Protein AF-A0A2I1KVI8-F1 (afdb_monomer_lite)

InterPro domains:
  IPR018757 Protein of unknown function DUF2316 [PF10078] (50-137)

Foldseek 3Di:
DDDDDDDDPDDDDDDPQDDPDLPDDPPDDDPVLPCQLQVLLVPDPDDDDDQDPVNLQLQLVLLVVLVVVAPDDLCVLQVQLVHDSVQSNCLSSVNHRPVSVVQSLVQSQVRCSVVVHDGRQGPNPGPVCVVVSCVRVNDDDHGDDPVD

Structure (mmCIF, N/CA/C/O backbone):
data_AF-A0A2I1KVI8-F1
#
_entry.id   AF-A0A2I1KVI8-F1
#
loop_
_atom_site.group_PDB
_atom_site.id
_atom_site.type_symbol
_atom_site.label_atom_id
_atom_site.label_alt_id
_atom_site.label_comp_id
_atom_site.label_asym_id
_atom_site.label_entity_id
_atom_site.label_seq_id
_atom_site.pdbx_PDB_ins_code
_atom_site.Cartn_x
_atom_site.Cartn_y
_atom_site.Cartn_z
_atom_site.occupancy
_atom_site.B_iso_or_equiv
_atom_site.auth_seq_id
_atom_site.auth_comp_id
_atom_site.auth_asym_id
_atom_site.auth_atom_id
_atom_site.pdbx_PDB_model_num
ATOM 1 N N . MET A 1 1 ? -54.115 40.301 -7.432 1.00 42.19 1 MET A N 1
ATOM 2 C CA . MET A 1 1 ? -54.460 39.211 -6.489 1.00 42.19 1 MET A CA 1
ATOM 3 C C . MET A 1 1 ? -54.263 37.864 -7.180 1.00 42.19 1 MET A C 1
ATOM 5 O O . MET A 1 1 ? -54.701 37.730 -8.311 1.00 42.19 1 MET A O 1
ATOM 9 N N . ARG A 1 2 ? -53.676 36.903 -6.448 1.00 37.03 2 ARG A N 1
ATOM 10 C CA . ARG A 1 2 ? -53.536 35.449 -6.705 1.00 37.03 2 ARG A CA 1
ATOM 11 C C . ARG A 1 2 ? -52.353 34.924 -7.542 1.00 37.03 2 ARG A C 1
ATOM 13 O O . ARG A 1 2 ? -52.399 34.769 -8.751 1.00 37.03 2 ARG A O 1
ATOM 20 N N . THR A 1 3 ? -51.348 34.539 -6.762 1.00 37.28 3 THR A N 1
ATOM 21 C CA . THR A 1 3 ? -50.343 33.471 -6.875 1.00 37.28 3 THR A CA 1
ATOM 22 C C . THR A 1 3 ? -50.880 32.113 -7.369 1.00 37.28 3 THR A C 1
ATOM 24 O O . THR A 1 3 ? -51.963 31.709 -6.947 1.00 37.28 3 THR A O 1
ATOM 27 N N . ARG A 1 4 ? -50.061 31.372 -8.140 1.00 36.50 4 ARG A N 1
ATOM 28 C CA . ARG A 1 4 ? -49.868 29.891 -8.140 1.00 36.50 4 ARG A CA 1
ATOM 29 C C . ARG A 1 4 ? -48.640 29.570 -9.019 1.00 36.50 4 ARG A C 1
ATOM 31 O O . ARG A 1 4 ? -48.661 29.828 -10.212 1.00 36.50 4 ARG A O 1
ATOM 38 N N . LEU A 1 5 ? -47.476 29.308 -8.418 1.00 41.75 5 LEU A N 1
ATOM 39 C CA . LEU A 1 5 ? -46.890 27.972 -8.190 1.00 41.75 5 LEU A CA 1
ATOM 40 C C . LEU A 1 5 ? -46.726 27.142 -9.475 1.00 41.75 5 LEU A C 1
ATOM 42 O O . LEU A 1 5 ? -47.566 26.302 -9.788 1.00 41.75 5 LEU A O 1
ATOM 46 N N . LEU A 1 6 ? -45.598 27.336 -10.166 1.00 35.59 6 LEU A N 1
ATOM 47 C CA . LEU A 1 6 ? -45.045 26.344 -11.084 1.00 35.59 6 LEU A CA 1
ATOM 48 C C . LEU A 1 6 ? -43.871 25.643 -10.402 1.00 35.59 6 LEU A C 1
ATOM 50 O O . LEU A 1 6 ? -42.849 26.234 -10.065 1.00 35.59 6 LEU A O 1
ATOM 54 N N . SER A 1 7 ? -44.141 24.367 -10.160 1.00 33.41 7 SER A N 1
ATOM 55 C CA . SER A 1 7 ? -43.290 23.302 -9.661 1.00 33.41 7 SER A CA 1
ATOM 56 C C . SER A 1 7 ? -41.856 23.381 -10.195 1.00 33.41 7 SER A C 1
ATOM 58 O O . SER A 1 7 ? -41.605 23.287 -11.396 1.00 33.41 7 SER A O 1
ATOM 60 N N . SER A 1 8 ? -40.908 23.529 -9.274 1.00 32.81 8 SER A N 1
ATOM 61 C CA . SER A 1 8 ? -39.480 23.364 -9.506 1.00 32.81 8 SER A CA 1
ATOM 62 C C . SER A 1 8 ? -39.176 21.901 -9.835 1.00 32.81 8 SER A C 1
ATOM 64 O O . SER A 1 8 ? -39.085 21.058 -8.942 1.00 32.81 8 SER A O 1
ATOM 66 N N . ARG A 1 9 ? -38.986 21.592 -11.119 1.00 31.78 9 ARG A N 1
ATOM 67 C CA . ARG A 1 9 ? -38.311 20.363 -11.547 1.00 31.78 9 ARG A CA 1
ATOM 68 C C . ARG A 1 9 ? -36.810 20.645 -11.583 1.00 31.78 9 ARG A C 1
ATOM 70 O O . ARG A 1 9 ? -36.269 21.065 -12.599 1.00 31.78 9 ARG A O 1
ATOM 77 N N . SER A 1 10 ? -36.152 20.471 -10.441 1.00 35.09 10 SER A N 1
ATOM 78 C CA . SER A 1 10 ? -34.693 20.403 -10.371 1.00 35.09 10 SER A CA 1
ATOM 79 C C . SER A 1 10 ? -34.225 19.154 -11.130 1.00 35.09 10 SER A C 1
ATOM 81 O O . SER A 1 10 ? -34.641 18.054 -10.76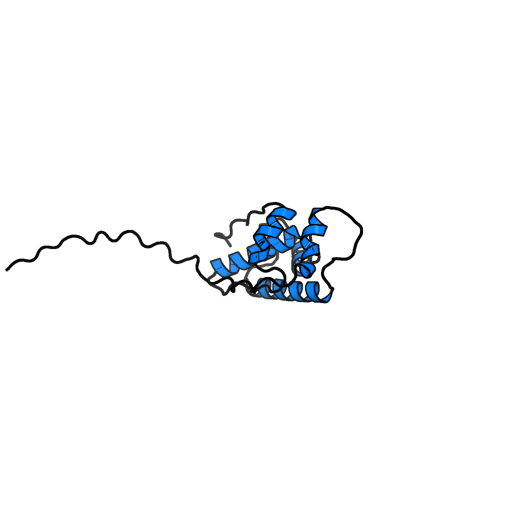0 1.00 35.09 10 SER A O 1
ATOM 83 N N . PRO A 1 11 ? -33.387 19.261 -12.175 1.00 37.09 11 PRO A N 1
ATOM 84 C CA . PRO A 1 11 ? -32.661 18.099 -12.662 1.00 37.09 11 PRO A CA 1
ATOM 85 C C . PRO A 1 11 ? -31.687 17.641 -11.571 1.00 37.09 11 PRO A C 1
ATOM 87 O O . PRO A 1 11 ? -31.060 18.456 -10.891 1.00 37.09 11 PRO A O 1
ATOM 90 N N . GLY A 1 12 ? -31.655 16.325 -11.369 1.00 31.11 12 GLY A N 1
ATOM 91 C CA . GLY A 1 12 ? -30.967 15.644 -10.282 1.00 31.11 12 GLY A CA 1
ATOM 92 C C . GLY A 1 12 ? -29.541 16.136 -10.060 1.00 31.11 12 GLY A C 1
ATOM 93 O O . GLY A 1 12 ? -28.751 16.289 -10.990 1.00 31.11 12 GLY A O 1
ATOM 94 N N . ARG A 1 13 ? -29.232 16.359 -8.783 1.00 33.81 13 ARG A N 1
ATOM 95 C CA . ARG A 1 13 ? -27.875 16.536 -8.276 1.00 33.81 13 ARG A CA 1
ATOM 96 C C . ARG A 1 13 ? -26.996 15.378 -8.776 1.00 33.81 13 ARG A C 1
ATOM 98 O O . ARG A 1 13 ? -27.334 14.232 -8.486 1.00 33.81 13 ARG A O 1
ATOM 105 N N . PRO A 1 14 ? -25.870 15.634 -9.458 1.00 32.81 14 PRO A N 1
ATOM 106 C CA . PRO A 1 14 ? -24.823 14.632 -9.569 1.00 32.81 14 PRO A CA 1
ATOM 107 C C . PRO A 1 14 ? -24.221 14.389 -8.177 1.00 32.81 14 PRO A C 1
ATOM 109 O O . PRO A 1 14 ? -23.924 15.335 -7.444 1.00 32.81 14 PRO A O 1
ATOM 112 N N . SER A 1 15 ? -24.085 13.118 -7.805 1.00 35.94 15 SER A N 1
ATOM 113 C CA . SER A 1 15 ? -23.478 12.654 -6.557 1.00 35.94 15 SER A CA 1
ATOM 114 C C . SER A 1 15 ? -22.090 13.280 -6.354 1.00 35.94 15 SER A C 1
ATOM 116 O O . SER A 1 15 ? -21.181 13.099 -7.160 1.00 35.94 15 SER A O 1
ATOM 118 N N . LEU A 1 16 ? -21.936 14.043 -5.273 1.00 35.03 16 LEU A N 1
ATOM 119 C CA . LEU A 1 16 ? -20.742 14.814 -4.905 1.00 35.03 16 LEU A CA 1
ATOM 120 C C . LEU A 1 16 ? -19.694 13.965 -4.152 1.00 35.03 16 LEU A C 1
ATOM 122 O O . LEU A 1 16 ? -19.268 14.358 -3.074 1.00 35.03 16 LEU A O 1
ATOM 126 N N . LEU A 1 17 ? -19.266 12.815 -4.685 1.00 34.59 17 LEU A N 1
ATOM 127 C CA . LEU A 1 17 ? -18.264 11.955 -4.016 1.00 34.59 17 LEU A CA 1
ATOM 128 C C . LEU A 1 17 ? -17.182 11.388 -4.957 1.00 34.59 17 LEU A C 1
ATOM 130 O O . LEU A 1 17 ? -16.809 10.227 -4.868 1.00 34.59 17 LEU A O 1
ATOM 134 N N . SER A 1 18 ? -16.639 12.192 -5.876 1.00 35.06 18 SER A N 1
ATOM 135 C CA . SER A 1 18 ? -15.446 11.773 -6.650 1.00 35.06 18 SER A CA 1
ATOM 136 C C . SER A 1 18 ? -14.460 12.905 -6.947 1.00 35.06 18 SER A C 1
ATOM 138 O O . SER A 1 18 ? -13.775 12.896 -7.966 1.00 35.06 18 SER A O 1
ATOM 140 N N . ARG A 1 19 ? -14.391 13.927 -6.089 1.00 37.19 19 ARG A N 1
ATOM 141 C CA . ARG A 1 19 ? -13.446 15.042 -6.257 1.00 37.19 19 ARG A CA 1
ATOM 142 C C . ARG A 1 19 ? -12.764 15.406 -4.945 1.00 37.19 19 ARG A C 1
ATOM 144 O O . ARG A 1 19 ? -12.905 16.525 -4.465 1.00 37.19 19 ARG A O 1
ATOM 151 N N . VAL A 1 20 ? -11.981 14.484 -4.400 1.00 38.25 20 VAL A N 1
ATOM 152 C CA . VAL A 1 20 ? -10.796 14.890 -3.641 1.00 38.25 20 VAL A CA 1
ATOM 153 C C . VAL A 1 20 ? -9.615 14.699 -4.575 1.00 38.25 20 VAL A C 1
ATOM 155 O O . VAL A 1 20 ? -9.401 13.632 -5.142 1.00 38.25 20 VAL A O 1
ATOM 158 N N . ALA A 1 21 ? -8.949 15.813 -4.847 1.00 35.72 21 ALA A N 1
ATOM 159 C CA . ALA A 1 21 ? -7.918 15.949 -5.848 1.00 35.72 21 ALA A CA 1
ATOM 160 C C . ALA A 1 21 ? -6.756 14.990 -5.567 1.00 35.72 21 ALA A C 1
ATOM 162 O O . ALA A 1 21 ? -5.938 15.225 -4.680 1.00 35.72 21 ALA A O 1
ATOM 163 N N . TRP A 1 22 ? -6.652 13.943 -6.385 1.00 40.22 22 TRP A N 1
ATOM 164 C CA . TRP A 1 22 ? -5.383 13.290 -6.668 1.00 40.22 22 TRP A CA 1
ATOM 165 C C . TRP A 1 22 ? -4.436 14.389 -7.145 1.00 40.22 22 TRP A C 1
ATOM 167 O O . TRP A 1 22 ? -4.674 14.988 -8.195 1.00 40.22 22 TRP A O 1
ATOM 177 N N . ALA A 1 23 ? -3.455 14.734 -6.309 1.00 36.91 23 ALA A N 1
ATOM 178 C CA . ALA A 1 23 ? -2.545 15.851 -6.516 1.00 36.91 23 ALA A CA 1
ATOM 179 C C . ALA A 1 23 ? -2.125 15.955 -7.989 1.00 36.91 23 ALA A C 1
ATOM 181 O O . ALA A 1 23 ? -1.649 14.979 -8.574 1.00 36.91 23 ALA A O 1
ATOM 182 N N . SER A 1 24 ? -2.363 17.128 -8.581 1.00 38.94 24 SER A N 1
ATOM 183 C CA . SER A 1 24 ? -2.027 17.482 -9.958 1.00 38.94 24 SER A CA 1
ATOM 184 C C . SER A 1 24 ? -0.715 16.828 -10.389 1.00 38.94 24 SER A C 1
ATOM 186 O O . SER A 1 24 ? 0.324 17.089 -9.781 1.00 38.94 24 SER A O 1
ATOM 188 N N . CYS A 1 25 ? -0.760 15.963 -11.412 1.00 45.66 25 CYS A N 1
ATOM 189 C CA . CYS A 1 25 ? 0.440 15.300 -11.916 1.00 45.66 25 CYS A CA 1
ATOM 190 C C . CYS A 1 25 ? 1.490 16.388 -12.241 1.00 45.66 25 CYS A C 1
ATOM 192 O O . CYS A 1 25 ? 1.167 17.316 -12.992 1.00 45.66 25 CYS A O 1
ATOM 194 N N . PRO A 1 26 ? 2.727 16.319 -11.714 1.00 42.03 26 PRO A N 1
ATOM 195 C CA . PRO A 1 26 ? 3.760 17.259 -12.122 1.00 42.03 26 PRO A CA 1
ATOM 196 C C . PRO A 1 26 ? 3.995 17.127 -13.639 1.00 42.03 26 PRO A C 1
ATOM 198 O O . PRO A 1 26 ? 3.901 16.017 -14.181 1.00 42.03 26 PRO A O 1
ATOM 201 N N . PRO A 1 27 ? 4.269 18.233 -14.355 1.00 35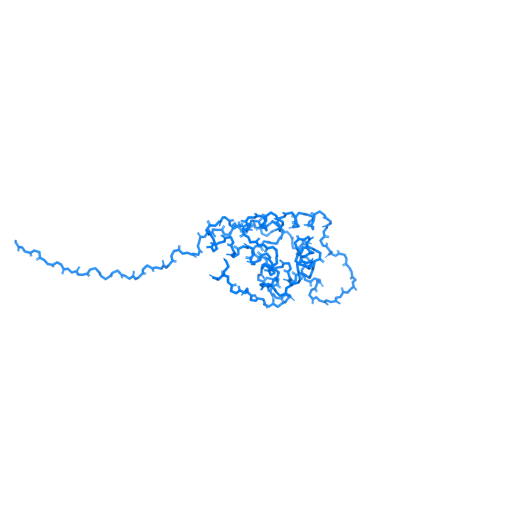.94 27 PRO A N 1
ATOM 202 C CA . PRO A 1 27 ? 4.529 18.185 -15.787 1.00 35.94 27 PRO A CA 1
ATOM 203 C C . PRO A 1 27 ? 5.712 17.252 -16.069 1.00 35.94 27 PRO A C 1
ATOM 205 O O . PRO A 1 27 ? 6.716 17.287 -15.362 1.00 35.94 27 PRO A O 1
ATOM 208 N N . ARG A 1 28 ? 5.542 16.402 -17.093 1.00 42.72 28 ARG A N 1
ATOM 209 C CA . ARG A 1 28 ? 6.501 15.426 -17.647 1.00 42.72 28 ARG A CA 1
ATOM 210 C C . ARG A 1 28 ? 7.968 15.731 -17.300 1.00 42.72 28 ARG A C 1
ATOM 212 O O . ARG A 1 28 ? 8.631 16.484 -18.003 1.00 42.72 28 ARG A O 1
ATOM 219 N N . GLY A 1 29 ? 8.476 15.090 -16.248 1.00 36.97 29 GLY A N 1
ATOM 220 C CA . GLY A 1 29 ? 9.911 14.875 -16.058 1.00 36.97 29 GLY A CA 1
ATOM 221 C C . GLY A 1 29 ? 10.409 13.740 -16.965 1.00 36.97 29 GLY A C 1
ATOM 222 O O . GLY A 1 29 ? 9.592 12.922 -17.404 1.00 36.97 29 GLY A O 1
ATOM 223 N N . PRO A 1 30 ? 11.718 13.682 -17.272 1.00 40.16 30 PRO A N 1
ATOM 224 C CA . PRO A 1 30 ? 12.261 12.803 -18.300 1.00 40.16 30 PRO A CA 1
ATOM 225 C C . PRO A 1 30 ? 11.945 11.333 -18.008 1.00 40.16 30 PRO A C 1
ATOM 227 O O . PRO A 1 30 ? 12.054 10.845 -16.883 1.00 40.16 30 PRO A O 1
ATOM 230 N N . GLU A 1 31 ? 11.542 10.633 -19.063 1.00 44.72 31 GLU A N 1
ATOM 231 C CA . GLU A 1 31 ? 11.019 9.262 -19.087 1.00 44.72 31 GLU A CA 1
ATOM 232 C C . GLU A 1 31 ? 11.996 8.185 -18.570 1.00 44.72 31 GLU A C 1
ATOM 234 O O . GLU A 1 31 ? 11.646 7.007 -18.500 1.00 44.72 31 GLU A O 1
ATOM 239 N N . THR A 1 32 ? 13.202 8.575 -18.160 1.00 42.56 32 THR A N 1
ATOM 240 C CA . THR A 1 32 ? 14.292 7.713 -17.695 1.00 42.56 32 THR A CA 1
ATOM 241 C C . THR A 1 32 ? 14.123 7.171 -16.274 1.00 42.56 32 THR A C 1
ATOM 243 O O . THR A 1 32 ? 14.756 6.173 -15.946 1.00 42.56 32 THR A O 1
ATOM 246 N N . ARG A 1 33 ? 13.234 7.731 -15.439 1.00 45.09 33 ARG A N 1
ATOM 247 C CA . ARG A 1 33 ? 12.983 7.215 -14.071 1.00 45.09 33 ARG A CA 1
ATOM 248 C C . ARG A 1 33 ? 12.055 5.987 -14.023 1.00 45.09 33 ARG A C 1
ATOM 250 O O . ARG A 1 33 ? 11.976 5.296 -13.015 1.00 45.09 33 ARG A O 1
ATOM 257 N N . TRP A 1 34 ? 11.351 5.680 -15.114 1.00 54.75 34 TRP A N 1
ATOM 258 C CA . TRP A 1 34 ? 10.171 4.797 -15.089 1.00 54.75 34 TRP A CA 1
ATOM 259 C C . TRP A 1 34 ? 10.333 3.494 -15.887 1.00 54.75 34 TRP A C 1
ATOM 261 O O . TRP A 1 34 ? 9.344 2.842 -16.228 1.00 54.75 34 TRP A O 1
ATOM 271 N N . GLY A 1 35 ? 11.577 3.109 -16.190 1.00 47.97 35 GLY A N 1
ATOM 272 C CA . GLY A 1 35 ? 11.906 1.872 -16.910 1.00 47.97 35 GLY A CA 1
ATOM 273 C C . GLY A 1 35 ? 11.608 0.586 -16.127 1.00 47.97 35 GLY A C 1
ATOM 274 O O . GLY A 1 35 ? 11.327 -0.442 -16.736 1.00 47.97 35 GLY A O 1
ATOM 275 N N . TRP A 1 36 ? 11.585 0.649 -14.791 1.00 55.44 36 TRP A N 1
ATOM 276 C CA . TRP A 1 36 ? 11.468 -0.521 -13.910 1.00 55.44 36 TRP A CA 1
ATOM 277 C C . TRP A 1 36 ? 10.112 -1.241 -14.000 1.00 55.44 36 TRP A C 1
ATOM 279 O O . TRP A 1 36 ? 10.072 -2.465 -14.121 1.00 55.44 36 TRP A O 1
ATOM 289 N N . LEU A 1 37 ? 8.996 -0.501 -14.029 1.00 51.72 37 LEU A N 1
ATOM 290 C CA . LEU A 1 37 ? 7.655 -1.086 -14.165 1.00 51.72 37 LEU A CA 1
ATOM 291 C C . LEU A 1 37 ? 7.458 -1.779 -15.527 1.00 51.72 37 LEU A C 1
ATOM 293 O O . LEU A 1 37 ? 6.736 -2.766 -15.613 1.00 51.72 37 LEU A O 1
ATOM 297 N N . ARG A 1 38 ? 8.140 -1.314 -16.586 1.00 47.25 38 ARG A N 1
ATOM 298 C CA . ARG A 1 38 ? 8.163 -2.007 -17.884 1.00 47.25 38 ARG A CA 1
ATOM 299 C C . ARG A 1 38 ? 9.000 -3.284 -17.801 1.00 47.25 38 ARG A C 1
ATOM 301 O O . ARG A 1 38 ? 8.517 -4.339 -18.200 1.00 47.25 38 ARG A O 1
ATOM 308 N N . SER A 1 39 ? 10.223 -3.207 -17.274 1.00 48.25 39 SER A N 1
ATOM 309 C CA . SER A 1 39 ? 11.161 -4.340 -17.237 1.00 48.25 39 SER A CA 1
ATOM 310 C C . SER A 1 39 ? 10.601 -5.562 -16.503 1.00 48.25 39 SER A C 1
ATOM 312 O O . SER A 1 39 ? 10.779 -6.681 -16.984 1.00 48.25 39 SER A O 1
ATOM 314 N N . LEU A 1 40 ? 9.854 -5.348 -15.414 1.00 49.22 40 LEU A N 1
ATOM 315 C CA . LEU A 1 40 ? 9.226 -6.413 -14.621 1.00 49.22 40 LEU A CA 1
ATOM 316 C C . LEU A 1 40 ? 8.111 -7.158 -15.377 1.00 49.22 40 LEU A C 1
ATOM 318 O O . LEU A 1 40 ? 7.916 -8.345 -15.141 1.00 49.22 40 LEU A O 1
ATOM 322 N N . SER A 1 41 ? 7.429 -6.510 -16.329 1.00 46.16 41 SER A N 1
ATOM 323 C CA . SER A 1 41 ? 6.413 -7.165 -17.175 1.00 46.16 41 SER A CA 1
ATOM 324 C C . SER A 1 41 ? 6.978 -7.985 -18.334 1.00 46.16 41 SER A C 1
ATOM 326 O O . SER A 1 41 ? 6.326 -8.899 -18.825 1.00 46.16 41 SER A O 1
ATOM 328 N N . THR A 1 42 ? 8.199 -7.682 -18.782 1.00 51.72 42 THR A N 1
ATOM 329 C CA . THR A 1 42 ? 8.804 -8.321 -19.966 1.00 51.72 42 THR A CA 1
ATOM 330 C C . THR A 1 42 ? 9.632 -9.576 -19.675 1.00 51.72 42 THR A C 1
ATOM 332 O O . THR A 1 42 ? 10.182 -10.143 -20.615 1.00 51.72 42 THR A O 1
ATOM 335 N N . GLY A 1 43 ? 9.757 -10.020 -18.417 1.00 43.22 43 GLY A N 1
ATOM 336 C CA . GLY A 1 43 ? 10.417 -11.292 -18.067 1.00 43.22 43 GLY A CA 1
ATOM 337 C C . GLY A 1 43 ? 11.871 -11.443 -18.549 1.00 43.22 43 GLY A C 1
ATOM 338 O O . GLY A 1 43 ? 12.377 -12.559 -18.636 1.00 43.22 43 GLY A O 1
ATOM 339 N N . LYS A 1 44 ? 12.558 -10.346 -18.898 1.00 39.75 44 LYS A N 1
ATOM 340 C CA . LYS A 1 44 ? 13.916 -10.379 -19.453 1.00 39.75 44 LYS A CA 1
ATOM 341 C C . LYS A 1 44 ? 14.927 -10.054 -18.356 1.00 39.75 44 LYS A C 1
ATOM 343 O O . LYS A 1 44 ? 15.123 -8.893 -18.006 1.00 39.75 44 LYS A O 1
ATOM 348 N N . ALA A 1 45 ? 15.567 -11.089 -17.818 1.00 43.78 45 ALA A N 1
ATOM 349 C CA . ALA A 1 45 ? 16.746 -10.940 -16.975 1.00 43.78 45 ALA A CA 1
ATOM 350 C C . ALA A 1 45 ? 17.902 -10.363 -17.818 1.00 43.78 45 ALA A C 1
ATOM 352 O O . ALA A 1 45 ? 18.370 -11.013 -18.750 1.00 43.78 45 ALA A O 1
ATOM 353 N N . GLY A 1 46 ? 18.339 -9.135 -17.514 1.00 37.41 46 GLY A N 1
ATOM 354 C CA . GLY A 1 46 ? 19.571 -8.546 -18.060 1.00 37.41 46 GLY A CA 1
ATOM 355 C C . GLY A 1 46 ? 19.485 -7.052 -18.402 1.00 37.41 46 GLY A C 1
ATOM 356 O O . GLY A 1 46 ? 19.195 -6.704 -19.543 1.00 37.41 46 GLY A O 1
ATOM 357 N N . GLY A 1 47 ? 19.792 -6.178 -17.430 1.00 33.06 47 GLY A N 1
ATOM 358 C CA . GLY A 1 47 ? 20.038 -4.731 -17.614 1.00 33.06 47 GLY A CA 1
ATOM 359 C C . GLY A 1 47 ? 19.475 -3.855 -16.472 1.00 33.06 47 GLY A C 1
ATOM 360 O O . GLY A 1 47 ? 18.340 -4.088 -16.061 1.00 33.06 47 GLY A O 1
ATOM 361 N N . PRO A 1 48 ? 20.220 -2.871 -15.919 1.00 43.06 48 PRO A N 1
ATOM 362 C CA . PRO A 1 48 ? 19.967 -2.323 -14.586 1.00 43.06 48 PRO A CA 1
ATOM 363 C C . PRO A 1 48 ? 18.908 -1.217 -14.607 1.00 43.06 48 PRO A C 1
ATOM 365 O O . PRO A 1 48 ? 19.237 -0.060 -14.827 1.00 43.06 48 PRO A O 1
ATOM 368 N N . VAL A 1 49 ? 17.645 -1.535 -14.334 1.00 42.22 49 VAL A N 1
ATOM 369 C CA . VAL A 1 49 ? 16.701 -0.534 -13.802 1.00 42.22 49 VAL A CA 1
ATOM 370 C C . VAL A 1 49 ? 15.770 -1.220 -12.803 1.00 42.22 49 VAL A C 1
ATOM 372 O O . VAL A 1 49 ? 14.579 -1.407 -13.043 1.00 42.22 49 VAL A O 1
ATOM 375 N N . SER A 1 50 ? 16.361 -1.648 -11.692 1.00 53.28 50 SER A N 1
ATOM 376 C CA . SER A 1 50 ? 15.653 -1.905 -10.436 1.00 53.28 50 SER A CA 1
ATOM 377 C C . SER A 1 50 ? 15.404 -0.564 -9.735 1.00 53.28 50 SER A C 1
ATOM 379 O O . SER A 1 50 ? 16.138 0.392 -9.990 1.00 53.28 50 SER A O 1
ATOM 381 N N . LEU A 1 51 ? 14.403 -0.475 -8.851 1.00 53.84 51 LEU A N 1
ATOM 382 C CA . LEU A 1 51 ? 14.303 0.658 -7.918 1.00 53.84 51 LEU A CA 1
ATOM 383 C C . LEU A 1 51 ? 15.661 0.864 -7.234 1.00 53.84 51 LEU A C 1
ATOM 385 O O . LEU A 1 51 ? 16.295 -0.121 -6.836 1.00 53.84 51 LEU A O 1
ATOM 389 N N . THR A 1 52 ? 16.107 2.113 -7.076 1.00 66.88 52 THR A N 1
ATOM 390 C CA . THR A 1 52 ? 17.253 2.347 -6.190 1.00 66.88 52 THR A CA 1
ATOM 391 C C . THR A 1 52 ? 16.864 1.922 -4.773 1.00 66.88 52 THR A C 1
ATOM 393 O O . THR A 1 52 ? 15.685 1.953 -4.404 1.00 66.88 52 THR A O 1
ATOM 396 N N . ALA A 1 53 ? 17.841 1.523 -3.955 1.00 72.06 53 ALA A N 1
ATOM 397 C CA . ALA A 1 53 ? 17.576 1.173 -2.557 1.00 72.06 53 ALA A CA 1
ATOM 398 C C . ALA A 1 53 ? 16.837 2.310 -1.818 1.00 72.06 53 ALA A C 1
ATOM 400 O O . ALA A 1 53 ? 15.957 2.059 -1.001 1.00 72.06 53 ALA A O 1
ATOM 401 N N . GLU A 1 54 ? 17.131 3.561 -2.179 1.00 74.88 54 GLU A N 1
ATOM 402 C CA . GLU A 1 54 ? 16.481 4.758 -1.643 1.00 74.88 54 GLU A CA 1
ATOM 403 C C . GLU A 1 54 ? 15.016 4.897 -2.082 1.00 74.88 54 GLU A C 1
ATOM 405 O O . GLU A 1 54 ? 14.157 5.228 -1.264 1.00 74.88 54 GLU A O 1
ATOM 410 N N . GLU A 1 55 ? 14.703 4.643 -3.357 1.00 75.31 55 GLU A N 1
ATOM 411 C CA . GLU A 1 55 ? 13.327 4.698 -3.868 1.00 75.31 55 GLU A CA 1
ATOM 412 C C . GLU A 1 55 ? 12.468 3.574 -3.276 1.00 75.31 55 GLU A C 1
ATOM 414 O O . GLU A 1 55 ? 11.317 3.815 -2.906 1.00 75.31 55 GLU A O 1
ATOM 419 N N . ARG A 1 56 ? 13.042 2.374 -3.110 1.00 79.31 56 ARG A N 1
ATOM 420 C CA . ARG A 1 56 ? 12.383 1.254 -2.422 1.00 79.31 56 ARG A CA 1
ATOM 421 C C . ARG A 1 56 ? 12.112 1.591 -0.959 1.00 79.31 56 ARG A C 1
ATOM 423 O O . ARG A 1 56 ? 10.973 1.471 -0.523 1.00 79.31 56 ARG A O 1
ATOM 430 N N . ALA A 1 57 ? 13.113 2.097 -0.237 1.00 82.06 57 ALA A N 1
ATOM 431 C CA . ALA A 1 57 ? 12.966 2.487 1.165 1.00 82.06 57 ALA A CA 1
ATOM 432 C C . ALA A 1 57 ? 11.925 3.602 1.353 1.00 82.06 57 ALA A C 1
ATOM 434 O O . ALA A 1 57 ? 11.131 3.565 2.294 1.00 82.06 57 ALA A O 1
ATOM 435 N N . ARG A 1 58 ? 11.881 4.583 0.440 1.00 83.19 58 ARG A N 1
ATOM 436 C CA . ARG A 1 58 ? 10.857 5.636 0.465 1.00 83.19 58 ARG A CA 1
ATOM 437 C C . ARG A 1 58 ? 9.461 5.066 0.247 1.00 83.19 58 ARG A C 1
ATOM 439 O O . ARG A 1 58 ? 8.562 5.386 1.015 1.00 83.19 58 ARG A O 1
ATOM 446 N N . ASN A 1 59 ? 9.290 4.225 -0.767 1.00 84.62 59 ASN A N 1
ATOM 447 C CA . ASN A 1 59 ? 7.991 3.641 -1.073 1.00 84.62 59 ASN A CA 1
ATOM 448 C C . ASN A 1 59 ? 7.520 2.690 0.041 1.00 84.62 59 ASN A C 1
ATOM 450 O O . ASN A 1 59 ? 6.353 2.727 0.407 1.00 84.62 59 ASN A O 1
ATOM 454 N N . ALA A 1 60 ? 8.428 1.922 0.651 1.00 87.69 60 ALA A N 1
ATOM 455 C CA . ALA A 1 60 ? 8.129 1.108 1.828 1.00 87.69 60 ALA A CA 1
ATOM 456 C C . ALA A 1 60 ? 7.644 1.974 2.997 1.00 87.69 60 ALA A C 1
ATOM 458 O O . ALA A 1 60 ? 6.607 1.696 3.592 1.00 87.69 60 ALA A O 1
ATOM 459 N N . LYS A 1 61 ? 8.326 3.093 3.274 1.00 90.38 61 LYS A N 1
ATOM 460 C CA . LYS A 1 61 ? 7.888 4.046 4.302 1.00 90.38 61 LYS A CA 1
ATOM 461 C C . LYS A 1 61 ? 6.493 4.613 4.012 1.00 90.38 61 LYS A C 1
ATOM 463 O O . LYS A 1 61 ? 5.689 4.734 4.929 1.00 90.38 61 LYS A O 1
ATOM 468 N N . GLU A 1 62 ? 6.201 4.951 2.758 1.00 91.06 62 GLU A N 1
ATOM 469 C CA . GLU A 1 62 ? 4.881 5.447 2.343 1.00 91.06 62 GLU A CA 1
ATOM 470 C C . GLU A 1 62 ? 3.791 4.372 2.484 1.00 91.06 62 GLU A C 1
ATOM 472 O O . GLU A 1 62 ? 2.721 4.658 3.016 1.00 91.06 62 GLU A O 1
ATOM 477 N N . MET A 1 63 ? 4.069 3.128 2.081 1.00 92.88 63 MET A N 1
ATOM 478 C CA . MET A 1 63 ? 3.160 1.984 2.239 1.00 92.88 63 MET A CA 1
ATOM 479 C C . MET A 1 63 ? 2.883 1.672 3.713 1.00 92.88 63 MET A C 1
ATOM 481 O O . MET A 1 63 ? 1.732 1.459 4.094 1.00 92.88 63 MET A O 1
ATOM 485 N N . ARG A 1 64 ? 3.918 1.702 4.560 1.00 93.75 64 ARG A N 1
ATOM 486 C CA . ARG A 1 64 ? 3.798 1.523 6.014 1.00 93.75 64 ARG A CA 1
ATOM 487 C C . ARG A 1 64 ? 2.966 2.637 6.652 1.00 93.75 64 ARG A C 1
ATOM 489 O O . ARG A 1 64 ? 2.018 2.344 7.370 1.00 93.75 64 ARG A O 1
ATOM 496 N N . ALA A 1 65 ? 3.229 3.896 6.305 1.00 91.00 65 ALA A N 1
ATOM 497 C CA . ALA A 1 65 ? 2.444 5.026 6.804 1.00 91.00 65 ALA A CA 1
ATOM 498 C C . ALA A 1 65 ? 0.978 4.988 6.333 1.00 91.00 65 ALA A C 1
ATOM 500 O O . ALA A 1 65 ? 0.080 5.392 7.068 1.00 91.00 65 ALA A O 1
ATOM 501 N N . ALA A 1 66 ? 0.716 4.513 5.111 1.00 89.19 66 ALA A N 1
ATOM 502 C CA . ALA A 1 66 ? -0.640 4.284 4.616 1.00 89.19 66 ALA A CA 1
ATOM 503 C C . ALA A 1 66 ? -1.347 3.178 5.410 1.00 89.19 66 ALA A C 1
ATOM 505 O O . ALA A 1 66 ? -2.513 3.316 5.767 1.00 89.19 66 ALA A O 1
ATOM 506 N N . ARG A 1 67 ? -0.630 2.097 5.721 1.00 92.94 67 ARG A N 1
ATOM 507 C CA . ARG A 1 67 ? -1.143 0.981 6.514 1.00 92.94 67 ARG A CA 1
ATOM 508 C C . ARG A 1 67 ? -1.502 1.390 7.944 1.00 92.94 67 ARG A C 1
ATOM 510 O O . ARG A 1 67 ? -2.547 0.970 8.432 1.00 92.94 67 ARG A O 1
ATOM 517 N N . GLU A 1 68 ? -0.674 2.207 8.588 1.00 92.56 68 GLU A N 1
ATOM 518 C CA . GLU A 1 68 ? -0.888 2.703 9.958 1.00 92.56 68 GLU A CA 1
ATOM 519 C C . GLU A 1 68 ? -2.130 3.599 10.104 1.00 92.56 68 GLU A C 1
ATOM 521 O O . GLU A 1 68 ? -2.660 3.731 11.202 1.00 92.56 68 GLU A O 1
ATOM 526 N N . GLN A 1 69 ? -2.625 4.198 9.015 1.00 88.88 69 GLN A N 1
ATOM 527 C CA . GLN A 1 69 ? -3.858 5.003 9.029 1.00 88.88 69 GLN A CA 1
ATOM 528 C C . GLN A 1 69 ? -5.129 4.145 9.107 1.00 88.88 69 GLN A C 1
ATOM 530 O O . GLN A 1 69 ? -6.184 4.621 9.535 1.00 88.88 69 GLN A O 1
ATOM 535 N N . ILE A 1 70 ? -5.033 2.881 8.693 1.00 90.25 70 ILE A N 1
ATOM 536 C CA . ILE A 1 70 ? -6.165 1.967 8.619 1.00 90.25 70 ILE A CA 1
ATOM 537 C C . ILE A 1 70 ? -6.266 1.177 9.923 1.00 90.25 70 ILE A C 1
ATOM 539 O O . ILE A 1 70 ? -5.402 0.357 10.235 1.00 90.25 70 ILE A O 1
ATOM 543 N N . ASP A 1 71 ? -7.365 1.375 10.649 1.00 90.62 71 ASP A N 1
ATOM 544 C CA . ASP A 1 71 ? -7.683 0.638 11.877 1.00 90.62 71 ASP A CA 1
ATOM 545 C C . ASP A 1 71 ? -8.287 -0.744 11.562 1.00 90.62 71 ASP A C 1
ATOM 547 O O . ASP A 1 71 ? -9.448 -1.036 11.832 1.00 90.62 71 ASP A O 1
ATOM 551 N N . LEU A 1 72 ? -7.495 -1.580 10.891 1.00 91.38 72 LEU A N 1
ATOM 552 C CA . LEU A 1 72 ? -7.771 -2.994 10.633 1.00 91.38 72 LEU A CA 1
ATOM 553 C C . LEU A 1 72 ? -6.560 -3.823 11.048 1.00 91.38 72 LEU A C 1
ATOM 555 O O . LEU A 1 72 ? -5.441 -3.310 11.092 1.00 91.38 72 LEU A O 1
ATOM 559 N N . SER A 1 73 ? -6.754 -5.113 11.324 1.00 93.69 73 SER A N 1
ATOM 560 C CA . SER A 1 73 ? -5.632 -6.029 11.541 1.00 93.69 73 SER A CA 1
ATOM 561 C C . SER A 1 73 ? -4.951 -6.398 10.220 1.00 93.69 73 SER A C 1
ATOM 563 O O . SER A 1 73 ? -5.563 -6.373 9.149 1.00 93.69 73 SER A O 1
ATOM 565 N N . ASP A 1 74 ? -3.669 -6.763 10.295 1.00 93.62 74 ASP A N 1
ATOM 566 C CA . ASP A 1 74 ? -2.933 -7.249 9.122 1.00 93.62 74 ASP A CA 1
ATOM 567 C C . ASP A 1 74 ? -3.542 -8.536 8.563 1.00 93.62 74 ASP A C 1
ATOM 569 O O . ASP A 1 74 ? -3.537 -8.725 7.351 1.00 93.62 74 ASP A O 1
ATOM 573 N N . ASP A 1 75 ? -4.112 -9.388 9.417 1.00 94.94 75 ASP A N 1
ATOM 574 C CA . ASP A 1 75 ? -4.748 -10.636 8.994 1.00 94.94 75 ASP A CA 1
ATOM 575 C C . ASP A 1 75 ? -5.993 -10.382 8.135 1.00 94.94 75 ASP A C 1
ATOM 577 O O . ASP A 1 75 ? -6.167 -11.037 7.112 1.00 94.94 75 ASP A O 1
ATOM 581 N N . VAL A 1 76 ? -6.819 -9.388 8.488 1.00 94.44 76 VAL A N 1
ATOM 582 C CA . VAL A 1 76 ? -8.010 -9.016 7.700 1.00 94.44 76 VAL A CA 1
ATOM 583 C C . VAL A 1 76 ? -7.611 -8.458 6.335 1.00 94.44 76 VAL A C 1
ATOM 585 O O . VAL A 1 76 ? -8.201 -8.813 5.315 1.00 94.44 76 VAL A O 1
ATOM 588 N N . LEU A 1 77 ? -6.583 -7.607 6.290 1.00 93.12 77 LEU A N 1
ATOM 589 C CA . LEU A 1 77 ? -6.076 -7.058 5.030 1.00 93.12 77 LEU A CA 1
ATOM 590 C C . LEU A 1 77 ? -5.433 -8.136 4.154 1.00 93.12 77 LEU A C 1
ATOM 592 O O . LEU A 1 77 ? -5.623 -8.133 2.937 1.00 93.12 77 LEU A O 1
ATOM 596 N N . ALA A 1 78 ? -4.675 -9.047 4.765 1.00 94.38 78 ALA A N 1
ATOM 597 C CA . ALA A 1 78 ? -4.042 -10.152 4.066 1.00 94.38 78 ALA A CA 1
ATOM 598 C C . ALA A 1 78 ? -5.099 -11.091 3.477 1.00 94.38 78 ALA A C 1
ATOM 600 O O . ALA A 1 78 ? -5.052 -11.355 2.278 1.00 94.38 78 ALA A O 1
ATOM 601 N N . ASP A 1 79 ? -6.094 -11.498 4.269 1.00 94.19 79 ASP A N 1
ATOM 602 C CA . ASP A 1 79 ? -7.216 -12.325 3.816 1.00 94.19 79 ASP A CA 1
ATOM 603 C C . ASP A 1 79 ? -7.954 -11.674 2.637 1.00 94.19 79 ASP A C 1
ATOM 605 O O . ASP A 1 79 ? -8.109 -12.284 1.576 1.00 94.19 79 ASP A O 1
ATOM 609 N N . ARG A 1 80 ? -8.272 -10.378 2.755 1.00 93.75 80 ARG A N 1
ATOM 610 C CA . ARG A 1 80 ? -8.940 -9.609 1.696 1.00 93.75 80 ARG A CA 1
ATOM 611 C C . ARG A 1 80 ? -8.161 -9.580 0.379 1.00 93.75 80 ARG A C 1
ATOM 613 O O . ARG A 1 80 ? -8.754 -9.554 -0.702 1.00 93.75 80 ARG A O 1
ATOM 620 N N . LEU A 1 81 ? -6.834 -9.553 0.456 1.00 91.81 81 LEU A N 1
ATOM 621 C CA . LEU A 1 81 ? -5.951 -9.558 -0.710 1.00 91.81 81 LEU A CA 1
ATOM 622 C C . LEU A 1 81 ? -5.647 -10.977 -1.225 1.00 91.81 81 LEU A C 1
ATOM 624 O O . LEU A 1 81 ? -5.145 -11.113 -2.347 1.00 91.81 81 LEU A O 1
ATOM 628 N N . GLY A 1 82 ? -5.996 -12.017 -0.461 1.00 94.19 82 GLY A N 1
ATOM 629 C CA . GLY A 1 82 ? -5.639 -13.412 -0.729 1.00 94.19 82 GLY A CA 1
ATOM 630 C C . GLY A 1 82 ? -4.179 -13.730 -0.392 1.00 94.19 82 GLY A C 1
ATOM 631 O O . GLY A 1 82 ? -3.562 -14.576 -1.038 1.00 94.19 82 GLY A O 1
ATOM 632 N N . TYR A 1 83 ? -3.597 -13.009 0.566 1.00 95.19 83 TYR A N 1
ATOM 633 C CA . TYR A 1 83 ? -2.209 -13.131 1.003 1.00 95.19 83 TYR A CA 1
ATOM 634 C C . TYR A 1 83 ? -2.112 -13.848 2.348 1.00 95.19 83 TYR A C 1
ATOM 636 O O . TYR A 1 83 ? -3.060 -13.905 3.125 1.00 95.19 83 TYR A O 1
ATOM 644 N N . THR A 1 84 ? -0.912 -14.327 2.672 1.00 96.31 84 THR A N 1
ATOM 645 C CA . THR A 1 84 ? -0.555 -14.574 4.071 1.00 96.31 84 THR A CA 1
ATOM 646 C C . THR A 1 84 ? -0.154 -13.258 4.733 1.00 96.31 84 THR A C 1
ATOM 648 O O . THR A 1 84 ? 0.376 -12.359 4.076 1.00 96.31 84 THR A O 1
ATOM 651 N N . THR A 1 85 ? -0.321 -13.155 6.050 1.00 95.75 85 THR A N 1
ATOM 652 C CA . THR A 1 85 ? 0.112 -11.983 6.830 1.00 95.75 85 THR A CA 1
ATOM 653 C C . THR A 1 85 ? 1.602 -11.697 6.631 1.00 95.75 85 THR A C 1
ATOM 655 O O . THR A 1 85 ? 1.999 -10.552 6.444 1.00 95.75 85 THR A O 1
ATOM 658 N N . GLN A 1 86 ? 2.434 -12.743 6.561 1.00 95.12 86 GLN A N 1
ATOM 659 C CA . GLN A 1 86 ? 3.863 -12.613 6.261 1.00 95.12 86 GLN A CA 1
ATOM 660 C C . GLN A 1 86 ? 4.116 -12.023 4.866 1.00 95.12 86 GLN A C 1
ATOM 662 O O . GLN A 1 86 ? 4.983 -11.163 4.713 1.00 95.12 86 GLN A O 1
ATOM 667 N N . TYR A 1 87 ? 3.373 -12.468 3.850 1.00 94.38 87 TYR A N 1
ATOM 668 C CA . TYR A 1 87 ? 3.517 -11.933 2.499 1.00 94.38 87 TYR A CA 1
ATOM 669 C C . TYR A 1 87 ? 3.029 -10.484 2.413 1.00 94.38 87 TYR A C 1
ATOM 671 O O . TYR A 1 87 ? 3.680 -9.662 1.774 1.00 94.38 87 TYR A O 1
ATOM 679 N N . LEU A 1 88 ? 1.961 -10.125 3.133 1.00 95.56 88 LEU A N 1
ATOM 680 C CA . LEU A 1 88 ? 1.533 -8.731 3.252 1.00 95.56 88 LEU A CA 1
ATOM 681 C C . LEU A 1 88 ? 2.664 -7.841 3.792 1.00 95.56 88 LEU A C 1
ATOM 683 O O . LEU A 1 88 ? 2.910 -6.783 3.217 1.00 95.56 88 LEU A O 1
ATOM 687 N N . GLN A 1 89 ? 3.396 -8.275 4.826 1.00 95.56 89 GLN A N 1
ATOM 688 C CA . GLN A 1 89 ? 4.545 -7.514 5.340 1.00 95.56 89 GLN A CA 1
ATOM 689 C C . GLN A 1 89 ? 5.618 -7.299 4.263 1.00 95.56 89 GLN A C 1
ATOM 691 O O . GLN A 1 89 ? 6.076 -6.177 4.076 1.00 95.56 89 GLN A O 1
ATOM 696 N N . GLN A 1 90 ? 5.950 -8.338 3.490 1.00 92.88 90 GLN A N 1
ATOM 697 C CA . GLN A 1 90 ? 6.902 -8.224 2.376 1.00 92.88 90 GLN A CA 1
ATOM 698 C C . GLN A 1 90 ? 6.416 -7.237 1.307 1.00 92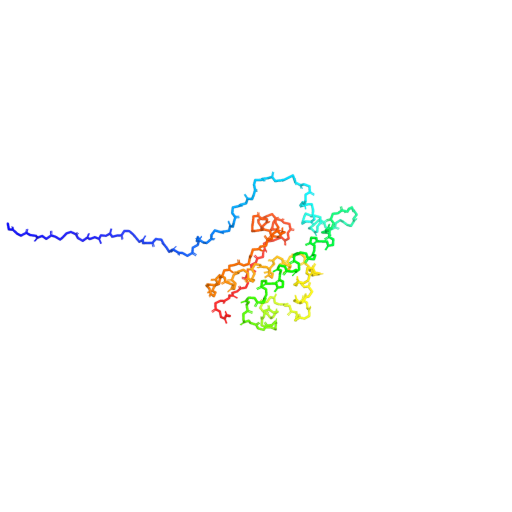.88 90 GLN A C 1
ATOM 700 O O . GLN A 1 90 ? 7.196 -6.453 0.772 1.00 92.88 90 GLN A O 1
ATOM 705 N N . VAL A 1 91 ? 5.120 -7.241 0.992 1.00 91.88 91 VAL A N 1
ATOM 706 C CA . VAL A 1 91 ? 4.526 -6.305 0.028 1.00 91.88 91 VAL A CA 1
ATOM 707 C C . VAL A 1 91 ? 4.565 -4.864 0.554 1.00 91.88 91 VAL A C 1
ATOM 709 O O . VAL A 1 91 ? 4.871 -3.951 -0.215 1.00 91.88 91 VAL A O 1
ATOM 712 N N . LEU A 1 92 ? 4.314 -4.651 1.850 1.00 92.69 92 LEU A N 1
ATOM 713 C CA . LEU A 1 92 ? 4.443 -3.339 2.500 1.00 92.69 92 LEU A CA 1
ATOM 714 C C . LEU A 1 92 ? 5.888 -2.825 2.484 1.00 92.69 92 LEU A C 1
ATOM 716 O O . LEU A 1 92 ? 6.100 -1.624 2.333 1.00 92.69 92 LEU A O 1
ATOM 720 N N . ASP A 1 93 ? 6.868 -3.724 2.552 1.00 90.12 93 ASP A N 1
ATOM 721 C CA . ASP A 1 93 ? 8.293 -3.397 2.427 1.00 90.12 93 ASP A CA 1
ATOM 722 C C . ASP A 1 93 ? 8.762 -3.295 0.961 1.00 90.12 93 ASP A C 1
ATOM 724 O O . ASP A 1 93 ? 9.934 -3.041 0.680 1.00 90.12 93 ASP A O 1
ATOM 728 N N . VAL A 1 94 ? 7.832 -3.415 0.000 1.00 85.19 94 VAL A N 1
ATOM 729 C CA . VAL A 1 94 ? 8.088 -3.350 -1.452 1.00 85.19 94 VAL A CA 1
ATOM 730 C C . VAL A 1 94 ? 9.025 -4.482 -1.911 1.00 85.19 94 VAL A C 1
ATOM 732 O O . VAL A 1 94 ? 9.699 -4.390 -2.939 1.00 85.19 94 VAL A O 1
ATOM 735 N N . ASP A 1 95 ? 9.036 -5.581 -1.155 1.00 85.56 95 ASP A N 1
ATOM 736 C CA . ASP A 1 95 ? 9.785 -6.809 -1.416 1.00 85.56 95 ASP A CA 1
ATOM 737 C C . ASP A 1 95 ? 8.971 -7.887 -2.148 1.00 85.56 95 ASP A C 1
ATOM 739 O O . ASP A 1 95 ? 9.550 -8.842 -2.667 1.00 85.56 95 ASP A O 1
ATOM 743 N N . GLY A 1 96 ? 7.651 -7.716 -2.242 1.00 82.38 96 GLY A N 1
ATOM 744 C CA . GLY A 1 96 ? 6.743 -8.623 -2.949 1.00 82.38 96 GLY A CA 1
ATOM 745 C C . GLY A 1 96 ? 6.664 -8.419 -4.469 1.00 82.38 96 GLY A C 1
ATOM 746 O O . GLY A 1 96 ? 7.411 -7.647 -5.078 1.00 82.38 96 GLY A O 1
ATOM 747 N N . SER A 1 97 ? 5.707 -9.111 -5.096 1.00 83.94 97 SER A N 1
ATOM 748 C CA . SER A 1 97 ? 5.399 -8.933 -6.519 1.00 83.94 97 SER A CA 1
ATOM 749 C C . SER A 1 97 ? 4.991 -7.483 -6.821 1.00 83.94 97 SER A C 1
ATOM 751 O O . SER A 1 97 ? 4.179 -6.912 -6.092 1.00 83.94 97 SER A O 1
ATOM 753 N N . PRO A 1 98 ? 5.461 -6.876 -7.927 1.00 82.88 98 PRO A N 1
ATOM 754 C CA . PRO A 1 98 ? 5.093 -5.508 -8.296 1.00 82.88 98 PRO A CA 1
ATOM 755 C C . PRO A 1 98 ? 3.584 -5.301 -8.446 1.00 82.88 98 PRO A C 1
ATOM 757 O O . PRO A 1 98 ? 3.070 -4.248 -8.073 1.00 82.88 98 PRO A O 1
ATOM 760 N N . LEU A 1 99 ? 2.878 -6.305 -8.976 1.00 85.69 99 LEU A N 1
ATOM 761 C CA . LEU A 1 99 ? 1.420 -6.283 -9.092 1.00 85.69 99 LEU A CA 1
ATOM 762 C C . LEU A 1 99 ? 0.762 -6.207 -7.709 1.00 85.69 99 LEU A C 1
ATOM 764 O O . LEU A 1 99 ? -0.140 -5.399 -7.497 1.00 85.69 99 LEU A O 1
ATOM 768 N N . ASP A 1 100 ? 1.263 -6.990 -6.758 1.00 89.94 100 ASP A N 1
ATOM 769 C CA . ASP A 1 100 ? 0.718 -7.051 -5.405 1.00 89.94 100 AS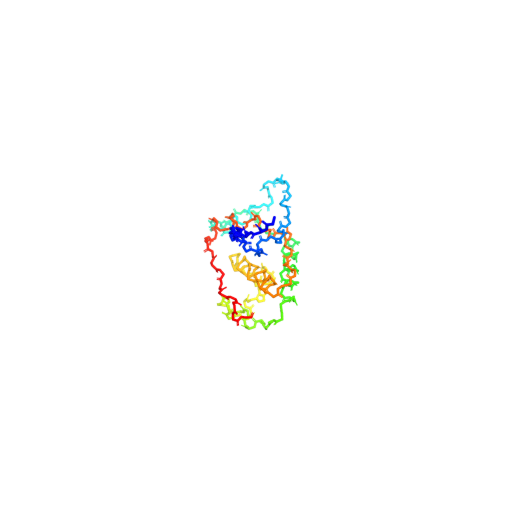P A CA 1
ATOM 770 C C . ASP A 1 100 ? 0.987 -5.759 -4.631 1.00 89.94 100 ASP A C 1
ATOM 772 O O . ASP A 1 100 ? 0.109 -5.299 -3.907 1.00 89.94 100 ASP A O 1
ATOM 776 N N . VAL A 1 101 ? 2.135 -5.102 -4.848 1.00 89.81 101 VAL A N 1
ATOM 777 C CA . VAL A 1 101 ? 2.408 -3.763 -4.291 1.00 89.81 101 VAL A CA 1
ATOM 778 C C . VAL A 1 101 ? 1.393 -2.742 -4.816 1.00 89.81 101 VAL A C 1
ATOM 780 O O . VAL A 1 101 ? 0.846 -1.963 -4.034 1.00 89.81 101 VAL A O 1
ATOM 783 N N . TRP A 1 102 ? 1.088 -2.758 -6.121 1.00 89.88 102 TRP A N 1
ATOM 784 C CA . TRP A 1 102 ? 0.053 -1.890 -6.701 1.00 89.88 102 TRP A CA 1
ATOM 785 C C . TRP A 1 102 ? -1.336 -2.182 -6.137 1.00 89.88 102 TRP A C 1
ATOM 787 O O . TRP A 1 102 ? -2.075 -1.250 -5.818 1.00 89.88 102 TRP A O 1
ATOM 797 N N . ARG A 1 103 ? -1.681 -3.461 -5.983 1.00 91.88 103 ARG A N 1
ATOM 798 C CA . ARG A 1 103 ? -2.979 -3.878 -5.454 1.00 91.88 103 ARG A CA 1
ATOM 799 C C . ARG A 1 103 ? -3.150 -3.475 -3.990 1.00 91.88 103 ARG A C 1
ATOM 801 O O . ARG A 1 103 ? -4.174 -2.894 -3.644 1.00 91.88 103 ARG A O 1
ATOM 808 N N . THR A 1 104 ? -2.135 -3.704 -3.157 1.00 93.31 104 THR A N 1
ATOM 809 C CA . THR A 1 104 ? -2.134 -3.302 -1.741 1.00 93.31 104 THR A CA 1
ATOM 810 C C . THR A 1 104 ? -2.224 -1.790 -1.596 1.00 93.31 104 THR A C 1
ATOM 812 O O . THR A 1 104 ? -3.020 -1.296 -0.804 1.00 93.31 104 THR A O 1
ATOM 815 N N . ARG A 1 105 ? -1.460 -1.037 -2.395 1.00 92.69 1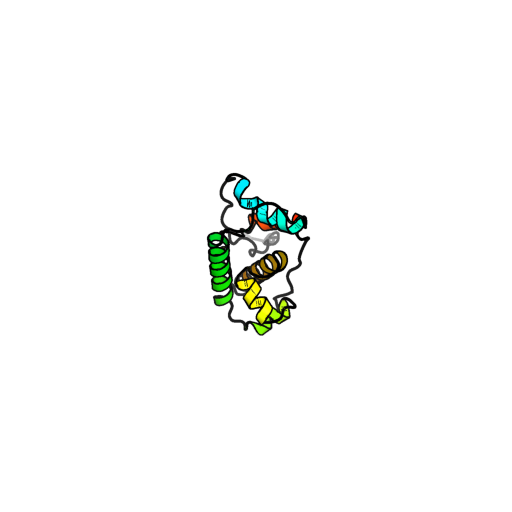05 ARG A N 1
ATOM 816 C CA . ARG A 1 105 ? -1.519 0.429 -2.418 1.00 92.69 105 ARG A CA 1
ATOM 817 C C . ARG A 1 105 ? -2.933 0.928 -2.709 1.00 92.69 105 ARG A C 1
ATOM 819 O O . ARG A 1 105 ? -3.442 1.792 -1.998 1.00 92.69 105 ARG A O 1
ATOM 826 N N . ASP A 1 106 ? -3.535 0.411 -3.777 1.00 90.94 106 ASP A N 1
ATOM 827 C CA . ASP A 1 106 ? -4.862 0.834 -4.213 1.00 90.94 106 ASP A CA 1
ATOM 828 C C . ASP A 1 106 ? -5.934 0.449 -3.173 1.00 90.94 106 ASP A C 1
ATOM 830 O O . ASP A 1 106 ? -6.845 1.241 -2.938 1.00 90.94 106 ASP A O 1
ATOM 834 N N . LEU A 1 107 ? -5.797 -0.702 -2.498 1.00 91.88 107 LEU A N 1
ATOM 835 C CA . LEU A 1 107 ? -6.678 -1.091 -1.392 1.00 91.88 107 LEU A CA 1
ATOM 836 C C . LEU A 1 107 ? -6.560 -0.125 -0.204 1.00 91.88 107 LEU A C 1
ATOM 838 O O . LEU A 1 107 ? -7.576 0.341 0.299 1.00 91.88 107 LEU A O 1
ATOM 842 N N . LEU A 1 108 ? -5.340 0.211 0.228 1.00 92.50 108 LEU A N 1
ATOM 843 C CA . LEU A 1 108 ? -5.118 1.146 1.340 1.00 92.50 108 LEU A CA 1
ATOM 844 C C . LEU A 1 108 ? -5.696 2.535 1.038 1.00 92.50 108 LEU A C 1
ATOM 846 O O . LEU A 1 108 ? -6.320 3.147 1.902 1.00 92.50 108 LEU A O 1
ATOM 850 N N . ALA A 1 109 ? -5.530 3.016 -0.197 1.00 90.38 109 ALA A N 1
ATOM 851 C CA . ALA A 1 109 ? -6.128 4.274 -0.630 1.00 90.38 109 ALA A CA 1
ATOM 852 C C . ALA A 1 109 ? -7.663 4.216 -0.611 1.00 90.38 109 ALA A C 1
ATOM 854 O O . ALA A 1 109 ? -8.296 5.124 -0.077 1.00 90.38 109 ALA A O 1
ATOM 855 N N . ALA A 1 110 ? -8.254 3.135 -1.127 1.00 90.62 110 ALA A N 1
ATOM 856 C CA . ALA A 1 110 ? -9.702 2.955 -1.136 1.00 90.62 110 ALA A CA 1
ATOM 857 C C . ALA A 1 110 ? -10.286 2.839 0.285 1.00 90.62 110 ALA A C 1
ATOM 859 O O . ALA A 1 110 ? -11.319 3.436 0.570 1.00 90.62 110 ALA A O 1
ATOM 860 N N . LEU A 1 111 ? -9.602 2.143 1.199 1.00 92.25 111 LEU A N 1
ATOM 861 C CA . LEU A 1 111 ? -10.007 2.015 2.604 1.00 92.25 111 LEU A CA 1
ATOM 862 C C . LEU A 1 111 ? -9.943 3.348 3.360 1.00 92.25 111 LEU A C 1
ATOM 864 O O . LEU A 1 111 ? -10.822 3.618 4.180 1.00 92.25 111 LEU A O 1
ATOM 868 N N . ALA A 1 112 ? -8.929 4.176 3.090 1.00 89.12 112 ALA A N 1
ATOM 869 C CA . ALA A 1 112 ? -8.845 5.524 3.647 1.00 89.12 112 ALA A CA 1
ATOM 870 C C . ALA A 1 112 ? -10.002 6.397 3.132 1.00 89.12 112 ALA A C 1
ATOM 872 O O . ALA A 1 112 ? -10.700 7.025 3.929 1.00 89.12 112 ALA A O 1
ATOM 873 N N . GLU A 1 113 ? -10.264 6.377 1.819 1.00 89.50 113 GLU A N 1
ATOM 874 C CA . GLU A 1 113 ? -11.380 7.109 1.201 1.00 89.50 113 GLU A CA 1
ATOM 875 C C . GLU A 1 113 ? -12.739 6.668 1.760 1.00 89.50 113 GLU A C 1
ATOM 877 O O . GLU A 1 113 ? -13.544 7.513 2.155 1.00 89.50 113 GLU A O 1
ATOM 882 N N . HIS A 1 114 ? -12.979 5.357 1.844 1.00 89.00 114 HIS A N 1
ATOM 883 C CA . HIS A 1 114 ? -14.229 4.782 2.348 1.00 89.00 114 HIS A CA 1
ATOM 884 C C . HIS A 1 114 ? -14.512 5.199 3.799 1.00 89.00 114 HIS A C 1
ATOM 886 O O . HIS A 1 114 ? -15.645 5.523 4.148 1.00 89.00 114 HIS A O 1
ATOM 892 N N . ARG A 1 115 ? -13.470 5.288 4.635 1.00 87.69 115 ARG A N 1
ATOM 893 C CA . ARG A 1 115 ? -13.581 5.747 6.032 1.00 87.69 115 ARG A CA 1
ATOM 894 C C . ARG A 1 115 ? -13.600 7.272 6.190 1.00 87.69 115 ARG A C 1
ATOM 896 O O . ARG A 1 115 ? -13.590 7.765 7.317 1.00 87.69 115 ARG A O 1
ATOM 903 N N . GLY A 1 116 ? -13.602 8.034 5.094 1.00 86.88 116 GLY A N 1
ATOM 904 C CA . GLY A 1 116 ? -13.557 9.499 5.127 1.00 86.88 116 GLY A CA 1
ATOM 905 C C . GLY A 1 116 ? -12.226 10.071 5.631 1.00 86.88 116 GLY A C 1
ATOM 906 O O . GLY A 1 116 ? -12.174 11.229 6.047 1.00 86.88 116 GLY A O 1
ATOM 907 N N . GLN A 1 117 ? -11.158 9.271 5.616 1.00 86.69 117 GLN A N 1
ATOM 908 C CA . GLN A 1 117 ? -9.803 9.700 5.944 1.00 86.69 117 GLN A CA 1
ATOM 909 C C . GLN A 1 117 ? -9.124 10.329 4.720 1.00 86.69 117 GLN A C 1
ATOM 911 O O . GLN A 1 117 ? -9.534 10.138 3.574 1.00 86.69 117 GLN A O 1
ATOM 916 N N . THR A 1 118 ? -8.053 11.090 4.955 1.00 83.50 118 THR A N 1
ATOM 917 C CA . THR A 1 118 ? -7.234 11.628 3.863 1.00 83.50 118 THR A CA 1
ATOM 918 C C . THR A 1 118 ? -6.507 10.481 3.160 1.00 83.50 118 THR A C 1
ATOM 920 O O . THR A 1 118 ? -5.770 9.757 3.825 1.00 83.50 118 THR A O 1
ATOM 923 N N . PRO A 1 119 ? -6.636 10.326 1.833 1.00 79.81 119 PRO A N 1
ATOM 924 C CA . PRO A 1 119 ? -5.959 9.248 1.130 1.00 79.81 119 PRO A CA 1
ATOM 925 C C . PRO A 1 119 ? -4.434 9.412 1.204 1.00 79.81 119 PRO A C 1
ATOM 927 O O . PRO A 1 119 ? -3.928 10.529 1.036 1.00 79.81 119 PRO A O 1
ATOM 930 N N . PRO A 1 120 ? -3.679 8.321 1.405 1.00 80.56 120 PRO A N 1
ATOM 931 C CA . PRO A 1 120 ? -2.227 8.367 1.434 1.00 80.56 120 PRO A CA 1
ATOM 932 C C . PRO A 1 120 ? -1.659 8.883 0.106 1.00 80.56 120 PRO A C 1
ATOM 934 O O . PRO A 1 120 ? -2.034 8.446 -0.987 1.00 80.56 120 PRO A O 1
ATOM 937 N N . VAL A 1 121 ? -0.716 9.821 0.203 1.00 77.88 121 VAL A N 1
ATOM 938 C CA . VAL A 1 121 ? -0.007 10.369 -0.955 1.00 77.88 121 VAL A CA 1
ATOM 939 C C . VAL A 1 121 ? 1.249 9.547 -1.200 1.00 77.88 121 VAL A C 1
ATOM 941 O O . VAL A 1 121 ? 2.162 9.532 -0.381 1.00 77.88 121 VAL A O 1
ATOM 944 N N . PHE A 1 122 ? 1.309 8.910 -2.364 1.00 75.62 122 PHE A N 1
ATOM 945 C CA . PHE A 1 122 ? 2.480 8.165 -2.818 1.00 75.62 122 PHE A CA 1
ATOM 946 C C . PHE A 1 122 ? 3.301 9.016 -3.782 1.00 75.62 122 PHE A C 1
ATOM 948 O O . PHE A 1 122 ? 2.763 9.521 -4.775 1.00 75.62 122 PHE A O 1
ATOM 955 N N . THR A 1 123 ? 4.598 9.160 -3.515 1.00 74.06 123 THR A N 1
ATOM 956 C CA . THR A 1 123 ? 5.495 9.998 -4.331 1.00 74.06 123 THR A CA 1
ATOM 957 C C . THR A 1 123 ? 6.201 9.206 -5.426 1.00 74.06 123 THR A C 1
ATOM 959 O O . THR A 1 123 ? 6.549 9.768 -6.467 1.00 74.06 123 THR A O 1
ATOM 962 N N . VAL A 1 124 ? 6.376 7.897 -5.222 1.00 68.56 124 VAL A N 1
ATOM 963 C CA . VAL A 1 124 ? 7.011 6.992 -6.191 1.00 68.56 124 VAL A CA 1
ATOM 964 C C . VAL A 1 124 ? 5.955 6.314 -7.066 1.00 68.56 124 VAL A C 1
ATOM 966 O O . VAL A 1 124 ? 5.998 6.422 -8.290 1.00 68.56 124 VAL A O 1
ATOM 969 N N . MET A 1 125 ? 4.964 5.661 -6.454 1.00 74.94 125 MET A N 1
ATOM 970 C CA . MET A 1 125 ? 3.843 5.015 -7.148 1.00 74.94 125 MET A CA 1
ATOM 971 C C . MET A 1 125 ? 2.658 5.976 -7.239 1.00 74.94 125 MET A C 1
ATOM 973 O O . MET A 1 125 ? 1.684 5.867 -6.503 1.00 74.94 125 MET A O 1
ATOM 977 N N . THR A 1 126 ? 2.741 6.981 -8.105 1.00 77.75 126 THR A N 1
ATOM 978 C CA . THR A 1 126 ? 1.673 7.993 -8.200 1.00 77.75 126 THR A CA 1
ATOM 979 C C . THR A 1 126 ? 0.407 7.436 -8.867 1.00 77.75 126 THR A C 1
ATOM 981 O O . THR A 1 126 ? 0.467 6.515 -9.684 1.00 77.75 126 THR A O 1
ATOM 984 N N . ALA A 1 127 ? -0.760 8.033 -8.593 1.00 74.31 127 ALA A N 1
ATOM 985 C CA . ALA A 1 127 ? -2.024 7.621 -9.220 1.00 74.31 127 ALA A CA 1
ATOM 986 C C . ALA A 1 127 ? -1.982 7.724 -10.759 1.00 74.31 127 ALA A C 1
ATOM 988 O O . ALA A 1 127 ? -2.537 6.877 -11.457 1.00 74.31 127 ALA A O 1
ATOM 989 N N . CYS A 1 128 ? -1.244 8.703 -11.295 1.00 75.50 128 CYS A N 1
ATOM 990 C CA . CYS A 1 128 ? -1.073 8.905 -12.736 1.00 75.50 128 CYS A CA 1
ATOM 991 C C . CYS A 1 128 ? -0.337 7.729 -13.421 1.00 75.50 128 CYS A C 1
ATOM 993 O O . CYS A 1 128 ? -0.443 7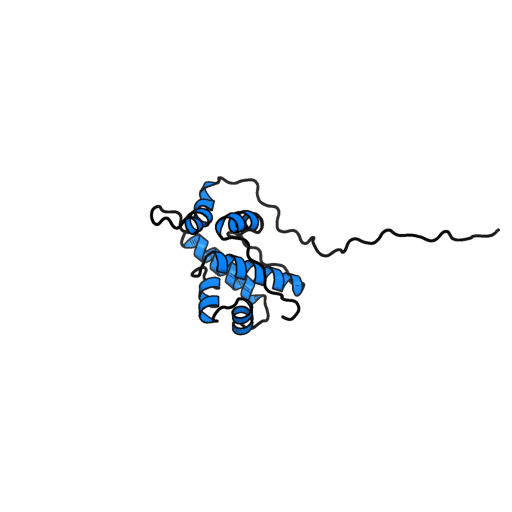.559 -14.634 1.00 75.50 128 CYS A O 1
ATOM 995 N N . MET A 1 129 ? 0.399 6.900 -12.668 1.00 75.31 129 MET A N 1
ATOM 996 C CA . MET A 1 129 ? 1.118 5.735 -13.199 1.00 75.31 129 MET A CA 1
ATOM 997 C C . MET A 1 129 ? 0.265 4.467 -13.267 1.00 75.31 129 MET A C 1
ATOM 999 O O . MET A 1 129 ? 0.616 3.544 -14.005 1.00 75.31 129 MET A O 1
ATOM 1003 N N . ARG A 1 130 ? -0.871 4.437 -12.563 1.00 82.00 130 ARG A N 1
ATOM 1004 C CA . ARG A 1 130 ? -1.775 3.283 -12.506 1.00 82.00 130 ARG A CA 1
ATOM 1005 C C . ARG A 1 130 ? -2.198 2.777 -13.896 1.00 82.00 130 ARG A C 1
ATOM 1007 O O . ARG A 1 130 ? -2.055 1.579 -14.129 1.00 82.00 130 ARG A O 1
ATOM 1014 N N . PRO A 1 131 ? -2.602 3.626 -14.872 1.00 81.50 131 PRO A N 1
ATOM 1015 C CA . PRO A 1 131 ? -2.978 3.143 -16.205 1.00 81.50 131 PRO A CA 1
ATOM 1016 C C . PRO A 1 131 ? -1.825 2.462 -16.949 1.00 81.50 131 PRO A C 1
ATOM 1018 O O . PRO A 1 131 ? -2.040 1.526 -17.713 1.00 81.50 131 PRO A O 1
ATOM 1021 N N . ARG A 1 132 ? -0.588 2.919 -16.726 1.00 79.62 132 ARG A N 1
ATOM 1022 C CA . ARG A 1 132 ? 0.606 2.353 -17.362 1.00 79.62 132 ARG A CA 1
ATOM 1023 C C . ARG A 1 132 ? 1.013 1.039 -16.698 1.00 79.62 132 ARG A C 1
ATOM 1025 O O . ARG A 1 132 ? 1.338 0.087 -17.393 1.00 79.62 132 ARG A O 1
ATOM 1032 N N . ALA A 1 133 ? 0.920 0.962 -15.373 1.00 79.31 133 ALA A N 1
ATOM 1033 C CA . ALA A 1 133 ? 1.111 -0.280 -14.634 1.00 79.31 133 ALA A CA 1
ATOM 1034 C C . ALA A 1 133 ? 0.088 -1.354 -15.047 1.00 79.31 133 ALA A C 1
ATOM 1036 O O . ALA A 1 133 ? 0.476 -2.494 -15.277 1.00 79.31 133 ALA A O 1
ATOM 1037 N N . GLN A 1 134 ? -1.177 -0.987 -15.270 1.00 83.62 134 GLN A N 1
ATOM 1038 C CA . GLN A 1 134 ? -2.192 -1.919 -15.778 1.00 83.62 134 GLN A CA 1
ATOM 1039 C C . GLN A 1 134 ? -1.910 -2.431 -17.201 1.00 83.62 134 GLN A C 1
ATOM 1041 O O . GLN A 1 134 ? -2.287 -3.552 -17.533 1.00 83.62 134 GLN A O 1
ATOM 1046 N N . GLN A 1 135 ? -1.227 -1.650 -18.048 1.00 81.44 135 GLN A N 1
ATOM 1047 C CA . GLN A 1 135 ? -0.778 -2.129 -19.366 1.00 81.44 135 GLN A CA 1
ATOM 1048 C C . GLN A 1 135 ? 0.312 -3.203 -19.259 1.00 81.44 135 GLN A C 1
ATOM 1050 O O . GLN A 1 135 ? 0.462 -4.012 -20.169 1.00 81.44 135 GLN A O 1
ATOM 1055 N N . TRP A 1 136 ? 1.087 -3.191 -18.176 1.00 78.06 136 TRP A N 1
ATOM 1056 C CA . TRP A 1 136 ? 2.248 -4.055 -17.982 1.00 78.06 136 TRP A CA 1
ATOM 1057 C C . TRP A 1 136 ? 1.927 -5.308 -17.172 1.00 78.06 136 TRP A C 1
ATOM 1059 O O . TRP A 1 136 ? 2.327 -6.401 -17.555 1.00 78.06 136 TRP A O 1
ATOM 1069 N N . PHE A 1 137 ? 1.188 -5.167 -16.077 1.00 78.69 137 PHE A N 1
ATOM 1070 C CA . PHE A 1 137 ? 0.894 -6.268 -15.154 1.00 78.69 137 PHE A CA 1
ATOM 1071 C C . PHE A 1 137 ? -0.514 -6.843 -15.328 1.00 78.69 137 PHE A C 1
ATOM 1073 O O . PHE A 1 137 ? -0.915 -7.732 -14.583 1.00 78.69 137 PHE A O 1
ATOM 1080 N N . GLY A 1 138 ? -1.259 -6.342 -16.315 1.00 80.50 138 GLY A N 1
ATOM 1081 C CA . GLY A 1 138 ? -2.678 -6.621 -16.469 1.00 80.50 138 GLY A CA 1
ATOM 1082 C C . GLY A 1 138 ? -3.535 -5.730 -15.574 1.00 80.50 138 GLY A C 1
ATOM 1083 O O . GLY A 1 138 ? -3.049 -5.016 -14.695 1.00 80.50 138 GLY A O 1
ATOM 1084 N N . ARG A 1 139 ? -4.844 -5.743 -15.825 1.00 85.56 139 ARG A N 1
ATOM 1085 C CA . ARG A 1 139 ? -5.805 -5.069 -14.951 1.00 85.56 139 ARG A CA 1
ATOM 1086 C C . ARG A 1 139 ? -5.974 -5.895 -13.683 1.00 85.56 139 ARG A C 1
ATOM 1088 O O . ARG A 1 139 ? -6.098 -7.111 -13.758 1.00 85.56 139 ARG A O 1
ATOM 1095 N N . TRP A 1 140 ? -6.015 -5.215 -12.547 1.00 86.38 140 TRP A N 1
ATOM 1096 C CA . TRP A 1 140 ? -6.425 -5.796 -11.279 1.00 86.38 140 TRP A CA 1
ATOM 1097 C C . TRP A 1 140 ? -7.702 -5.121 -10.814 1.00 86.38 140 TRP A C 1
ATOM 1099 O O . TRP A 1 140 ? -7.857 -3.901 -10.945 1.00 86.38 140 TRP A O 1
ATOM 1109 N N . ASP A 1 141 ? -8.582 -5.930 -10.246 1.00 82.94 141 ASP A N 1
ATOM 1110 C CA . ASP A 1 141 ? -9.749 -5.448 -9.535 1.00 82.94 141 ASP A CA 1
ATOM 1111 C C . ASP A 1 141 ? -9.417 -5.337 -8.050 1.00 82.94 141 ASP A C 1
ATOM 1113 O O . ASP A 1 141 ? -8.649 -6.126 -7.476 1.00 82.94 141 ASP A O 1
ATOM 1117 N N . LEU A 1 142 ? -9.972 -4.297 -7.438 1.00 84.19 142 LEU A N 1
ATOM 1118 C CA . LEU A 1 142 ? -9.946 -4.178 -5.996 1.00 84.19 142 LEU A CA 1
ATOM 1119 C C . LEU A 1 142 ? -11.005 -5.112 -5.423 1.00 84.19 142 LEU A C 1
ATOM 1121 O O . LEU A 1 142 ? -12.103 -5.182 -5.981 1.00 84.19 142 LEU A O 1
ATOM 1125 N N . PRO A 1 143 ? -10.679 -5.846 -4.350 1.00 84.56 143 PRO A N 1
ATOM 1126 C CA . PRO A 1 143 ? -11.708 -6.563 -3.628 1.00 84.56 143 PRO A CA 1
ATOM 1127 C C . PRO A 1 143 ? -12.714 -5.551 -3.064 1.00 84.56 143 PRO A C 1
ATOM 1129 O O . PRO A 1 143 ? -12.378 -4.378 -2.877 1.00 84.56 143 PRO A O 1
ATOM 1132 N N . ASP A 1 144 ? -13.938 -6.013 -2.813 1.00 86.69 144 ASP A N 1
ATOM 1133 C CA . ASP A 1 144 ? -14.939 -5.205 -2.117 1.00 86.69 144 ASP A CA 1
ATOM 1134 C C . ASP A 1 144 ? -14.368 -4.727 -0.771 1.00 86.69 144 ASP A C 1
ATOM 1136 O O . ASP A 1 144 ? -13.477 -5.372 -0.213 1.00 86.69 144 ASP A O 1
ATOM 1140 N N . ILE A 1 145 ? -14.818 -3.579 -0.286 1.00 88.25 145 ILE A N 1
ATOM 1141 C CA . ILE A 1 145 ? -14.397 -2.994 0.992 1.00 88.25 145 ILE A CA 1
ATOM 1142 C C . ILE A 1 145 ? -15.582 -2.525 1.833 1.00 88.25 145 ILE A C 1
ATOM 1144 O O . ILE A 1 145 ? -15.360 -2.053 2.942 1.00 88.25 145 ILE A O 1
ATOM 1148 N N . ASP A 1 146 ? -16.815 -2.642 1.332 1.00 85.38 146 ASP A N 1
ATOM 1149 C CA . ASP A 1 146 ? -18.005 -2.140 2.027 1.00 85.38 146 ASP A CA 1
ATOM 1150 C C . ASP A 1 146 ? -18.292 -2.894 3.340 1.00 85.38 146 ASP A C 1
ATOM 1152 O O . ASP A 1 146 ? -18.984 -2.385 4.222 1.00 85.38 146 ASP A O 1
ATOM 1156 N N . ASP A 1 147 ? -17.748 -4.103 3.489 1.00 82.56 147 ASP A N 1
ATOM 1157 C CA . ASP A 1 147 ? -17.835 -4.940 4.686 1.00 82.56 147 ASP A CA 1
ATOM 1158 C C . ASP A 1 147 ? -16.598 -4.849 5.608 1.00 82.56 147 ASP A C 1
ATOM 1160 O O . ASP A 1 147 ? -16.500 -5.632 6.557 1.00 82.56 147 ASP A O 1
ATOM 1164 N N . LEU A 1 148 ? -15.668 -3.912 5.348 1.00 82.88 148 LEU A N 1
ATOM 1165 C CA . LEU A 1 148 ? -14.421 -3.708 6.108 1.00 82.88 148 LEU A CA 1
ATOM 1166 C C . LEU A 1 148 ? -14.350 -2.392 6.882 1.00 82.88 148 LEU A C 1
ATOM 1168 O O . LEU A 1 148 ? -14.346 -1.313 6.251 1.00 82.88 148 LEU A O 1
#

pLDDT: mean 70.82, std 22.74, range [31.11, 96.31]

Radius of gyration: 20.47 Å; chains: 1; bounding box: 74×54×32 Å

Secondary structure (DSSP, 8-state):
---------PPPPPPS-S-S----PPS---GGG-HHHHHHHTT---S--SPPHHHHHHHHHHHHHHHHTS-S-HHHHHHHHT--HHHHHHHHTT-S-HHHHHHHHHHHHHHHHHTTPPPPPPSSS-GGGHHHHHHHH---PPPP-TT-

Organism: NCBI:txid103621

Sequence (148 aa):
MRTRLLSSRSPGRPSLLSRVAWASCPPRGPETRWGWLRSLSTGKAGGPVSLTAEERARNAKEMRAAREQIDLSDDVLADRLGYTTQYLQQVLDVDGSPLDVWRTRDLLAALAEHRGQTPPVFTVMTACMRPRAQQWFGRWDLPDIDDL